Protein AF-A0A7C4WD50-F1 (afdb_monomer_lite)

Organism: NCBI:txid113653

Radius of gyration: 13.42 Å; chains: 1; bounding box: 36×22×36 Å

Foldseek 3Di:
DDDFQPVLVVLVVVLVVLLVVLLVVLAPVSLVVSLVVVVVSLVVVVVCVVVVVDDPVSNVVSQVVSVVSSVVSCVSRVNPDDPPDDD

Sequence (87 aa):
MVALNPELEEVIKIINRWFERYKEEGDEMAVEMFVDDLEYAEPYVRRLFDMGLITAEEYWQFLKYCDSLVEELKRIAGIEKIDFRFR

pLDDT: mean 90.06, std 13.39, range [42.31, 98.0]

Structure (mmCIF, N/CA/C/O backbone):
data_AF-A0A7C4WD50-F1
#
_entry.id   AF-A0A7C4WD50-F1
#
loop_
_atom_site.group_PDB
_atom_site.id
_atom_site.type_symbol
_atom_site.label_atom_id
_atom_site.label_alt_id
_atom_site.label_comp_id
_atom_site.label_asym_id
_atom_site.label_entity_id
_atom_site.label_seq_id
_atom_site.pdbx_PDB_ins_code
_atom_site.Cartn_x
_atom_site.Cartn_y
_atom_site.Cartn_z
_atom_site.occupancy
_atom_site.B_iso_or_equiv
_atom_site.auth_seq_id
_atom_site.auth_comp_id
_atom_site.auth_asym_id
_atom_site.auth_atom_id
_atom_site.pdbx_PDB_model_num
ATOM 1 N N . MET A 1 1 ? 22.611 1.115 -3.200 1.00 46.72 1 MET A N 1
ATOM 2 C CA . MET A 1 1 ? 21.143 1.258 -3.229 1.00 46.72 1 MET A CA 1
ATOM 3 C C . MET A 1 1 ? 20.784 1.787 -4.600 1.00 46.72 1 MET A C 1
ATOM 5 O O . MET A 1 1 ? 21.304 2.834 -4.964 1.00 46.72 1 MET A O 1
ATOM 9 N N . VAL A 1 2 ? 20.031 1.022 -5.387 1.00 58.78 2 VAL A N 1
ATOM 10 C CA . VAL A 1 2 ? 19.484 1.506 -6.663 1.00 58.78 2 VAL A CA 1
ATOM 11 C C . VAL A 1 2 ? 18.395 2.521 -6.312 1.00 58.78 2 VAL A C 1
ATOM 13 O O . VAL A 1 2 ? 17.626 2.267 -5.387 1.00 58.78 2 VAL A O 1
ATOM 16 N N . ALA A 1 3 ? 18.406 3.694 -6.945 1.00 70.75 3 ALA A N 1
ATOM 17 C CA . ALA A 1 3 ? 17.349 4.684 -6.756 1.00 70.75 3 ALA A CA 1
ATOM 18 C C . ALA A 1 3 ? 16.037 4.124 -7.320 1.00 70.75 3 ALA A C 1
ATOM 20 O O . ALA A 1 3 ? 16.061 3.519 -8.393 1.00 70.75 3 ALA A O 1
ATOM 21 N N . LEU A 1 4 ? 14.934 4.301 -6.590 1.00 77.75 4 LEU A N 1
ATOM 22 C CA . LEU A 1 4 ? 13.613 3.879 -7.045 1.00 77.75 4 LEU A CA 1
ATOM 23 C C . LEU A 1 4 ? 13.222 4.659 -8.300 1.00 77.75 4 LEU A C 1
ATOM 25 O O . LEU A 1 4 ? 13.650 5.796 -8.522 1.00 77.75 4 LEU A O 1
ATOM 29 N N . ASN A 1 5 ? 12.375 4.050 -9.123 1.00 91.19 5 ASN A N 1
ATOM 30 C CA . ASN A 1 5 ? 11.742 4.773 -10.212 1.00 91.19 5 ASN A CA 1
ATOM 31 C C . ASN A 1 5 ? 10.913 5.963 -9.659 1.00 91.19 5 ASN A C 1
ATOM 33 O O . ASN A 1 5 ? 10.092 5.747 -8.764 1.00 91.19 5 ASN A O 1
ATOM 37 N N . PRO A 1 6 ? 11.059 7.191 -10.198 1.00 92.44 6 PRO A N 1
ATOM 38 C CA . PRO A 1 6 ? 10.340 8.371 -9.707 1.00 92.44 6 PRO A CA 1
ATOM 39 C C . PRO A 1 6 ? 8.810 8.240 -9.703 1.00 92.44 6 PRO A C 1
ATOM 41 O O . PRO A 1 6 ? 8.152 8.787 -8.821 1.00 92.44 6 PRO A O 1
ATOM 44 N N . GLU A 1 7 ? 8.239 7.502 -10.659 1.00 93.88 7 GLU A N 1
ATOM 45 C CA . GLU A 1 7 ? 6.795 7.242 -10.715 1.00 93.88 7 GLU A CA 1
ATOM 46 C C . GLU A 1 7 ? 6.349 6.364 -9.544 1.00 93.88 7 GLU A C 1
ATOM 48 O O . GLU A 1 7 ? 5.334 6.634 -8.904 1.00 93.88 7 GLU A O 1
ATOM 53 N N . LEU A 1 8 ? 7.139 5.337 -9.217 1.00 95.12 8 LEU A N 1
ATOM 54 C CA . LEU A 1 8 ? 6.871 4.472 -8.072 1.00 95.12 8 LEU A CA 1
ATOM 55 C C . LEU A 1 8 ? 7.022 5.240 -6.751 1.00 95.12 8 LEU A C 1
ATOM 57 O O . LEU A 1 8 ? 6.196 5.079 -5.852 1.00 95.12 8 LEU A O 1
ATOM 61 N N . GLU A 1 9 ? 8.027 6.115 -6.641 1.00 95.00 9 GLU A N 1
ATOM 62 C CA . GLU A 1 9 ? 8.185 6.991 -5.474 1.00 95.00 9 GLU A CA 1
ATOM 63 C C . GLU A 1 9 ? 6.968 7.901 -5.265 1.00 95.00 9 GLU A C 1
ATOM 65 O O . GLU A 1 9 ? 6.530 8.094 -4.129 1.00 95.00 9 GLU A O 1
ATOM 70 N N . GLU A 1 10 ? 6.404 8.463 -6.335 1.00 95.44 10 GLU A N 1
ATOM 71 C CA . GLU A 1 10 ? 5.240 9.343 -6.226 1.00 95.44 10 GLU A CA 1
ATOM 72 C C . GLU A 1 10 ? 3.980 8.582 -5.798 1.00 95.44 10 GLU A C 1
ATOM 74 O O . GLU A 1 10 ? 3.247 9.048 -4.921 1.00 95.44 10 GLU A O 1
ATOM 79 N N . VAL A 1 11 ? 3.771 7.372 -6.326 1.00 96.00 11 VAL A N 1
ATOM 80 C CA . VAL A 1 11 ? 2.684 6.489 -5.873 1.00 96.00 11 VAL A CA 1
ATOM 81 C C . VAL A 1 11 ? 2.828 6.176 -4.383 1.00 96.00 11 VAL A C 1
ATOM 83 O O . VAL A 1 11 ? 1.863 6.313 -3.632 1.00 96.00 11 VAL A O 1
ATOM 86 N N . ILE A 1 12 ? 4.037 5.840 -3.922 1.00 96.62 12 ILE A N 1
ATOM 87 C CA . ILE A 1 12 ? 4.306 5.578 -2.500 1.00 96.62 12 ILE A CA 1
ATOM 88 C C . ILE A 1 12 ? 3.970 6.805 -1.639 1.00 96.62 12 ILE A C 1
ATOM 90 O O . ILE A 1 12 ? 3.376 6.660 -0.569 1.00 96.62 12 ILE A O 1
ATOM 94 N N . LYS A 1 13 ? 4.287 8.028 -2.081 1.00 97.12 13 LYS A N 1
ATOM 95 C CA . LYS A 1 13 ? 3.905 9.253 -1.349 1.00 97.12 13 LYS A CA 1
ATOM 96 C C . LYS A 1 13 ? 2.392 9.455 -1.290 1.00 97.12 13 LYS A C 1
ATOM 98 O O . LYS A 1 13 ? 1.887 9.943 -0.281 1.00 97.12 13 LYS A O 1
ATOM 103 N N . ILE A 1 14 ? 1.665 9.139 -2.361 1.00 97.12 14 ILE A N 1
ATOM 104 C CA . ILE A 1 14 ? 0.197 9.208 -2.381 1.00 97.12 14 ILE A CA 1
ATOM 105 C C . ILE A 1 14 ? -0.387 8.215 -1.370 1.00 97.12 14 ILE A C 1
ATOM 107 O O . ILE A 1 14 ? -1.155 8.632 -0.506 1.00 97.12 14 ILE A O 1
ATOM 111 N N . ILE A 1 15 ? 0.058 6.958 -1.408 1.00 98.00 15 ILE A N 1
ATOM 112 C CA . ILE A 1 15 ? -0.392 5.907 -0.485 1.00 98.00 15 ILE A CA 1
ATOM 113 C C . ILE A 1 15 ? -0.111 6.284 0.972 1.00 98.00 15 ILE A C 1
ATOM 115 O O . ILE A 1 15 ? -0.990 6.141 1.814 1.00 98.00 15 ILE A O 1
ATOM 119 N N . ASN A 1 16 ? 1.067 6.839 1.277 1.00 98.00 16 ASN A N 1
ATOM 120 C CA . ASN A 1 16 ? 1.379 7.314 2.630 1.00 98.00 16 ASN A CA 1
ATOM 121 C C . ASN A 1 16 ? 0.423 8.412 3.107 1.00 98.00 16 ASN A C 1
ATOM 123 O O . ASN A 1 16 ? 0.021 8.420 4.266 1.00 98.00 16 ASN A O 1
ATOM 127 N N . ARG A 1 17 ? 0.038 9.340 2.223 1.00 97.88 17 ARG A N 1
ATOM 128 C CA . ARG A 1 17 ? -0.936 10.384 2.572 1.00 97.88 17 ARG A CA 1
ATOM 129 C C . ARG A 1 17 ? -2.313 9.802 2.870 1.00 97.88 17 ARG A C 1
ATOM 131 O O . ARG A 1 17 ? -2.977 10.287 3.780 1.00 97.88 17 ARG A O 1
ATOM 138 N N . TRP A 1 18 ? -2.740 8.793 2.114 1.00 97.69 18 TRP A N 1
ATOM 139 C CA . TRP A 1 18 ? -3.987 8.082 2.394 1.00 97.69 18 TRP A CA 1
ATOM 140 C C . TRP A 1 18 ? -3.910 7.332 3.720 1.00 97.69 18 TRP A C 1
ATOM 142 O O . TRP A 1 18 ? -4.792 7.496 4.554 1.00 97.69 18 TRP A O 1
ATOM 152 N N . PHE A 1 19 ? -2.824 6.594 3.953 1.00 97.94 19 PHE A N 1
ATOM 153 C CA . PHE A 1 19 ? -2.612 5.847 5.188 1.00 97.94 19 PHE A CA 1
ATOM 154 C C . PHE A 1 19 ? -2.683 6.742 6.430 1.00 97.94 19 PHE A C 1
ATOM 156 O O . PHE A 1 19 ? -3.432 6.436 7.354 1.00 97.94 19 PHE A O 1
ATOM 163 N N . GLU A 1 20 ? -1.964 7.869 6.445 1.00 97.81 20 GLU A N 1
ATOM 164 C CA . GLU A 1 20 ? -2.000 8.796 7.585 1.00 97.81 20 GLU A CA 1
ATOM 165 C C . GLU A 1 20 ? -3.407 9.357 7.825 1.00 97.81 20 GLU A C 1
ATOM 167 O O . GLU A 1 20 ? -3.826 9.480 8.971 1.00 97.81 20 GLU A O 1
ATOM 172 N N . ARG A 1 21 ? -4.178 9.615 6.762 1.00 96.81 21 ARG A N 1
ATOM 173 C CA . ARG A 1 21 ? -5.572 10.051 6.891 1.00 96.81 21 ARG A CA 1
ATOM 174 C C . ARG A 1 21 ? -6.459 8.964 7.507 1.00 96.81 21 ARG A C 1
ATOM 176 O O . ARG A 1 21 ? -7.182 9.244 8.455 1.00 96.81 21 ARG A O 1
ATOM 183 N N . TYR A 1 22 ? -6.400 7.734 7.003 1.00 96.94 22 TYR A N 1
ATOM 184 C CA . TYR A 1 22 ? -7.219 6.637 7.535 1.00 96.94 22 TYR A CA 1
ATOM 185 C C . TYR A 1 22 ? -6.805 6.228 8.951 1.00 96.94 22 TYR A C 1
ATOM 187 O O . TYR A 1 22 ? -7.630 5.784 9.745 1.00 96.94 22 TYR A O 1
ATOM 195 N N . LYS A 1 23 ? -5.538 6.432 9.309 1.00 94.94 23 LYS A N 1
ATOM 196 C CA . LYS A 1 23 ? -5.024 6.234 10.665 1.00 94.94 23 LYS A CA 1
ATOM 197 C C . LYS A 1 23 ? -5.624 7.200 11.689 1.00 94.94 23 LYS A C 1
ATOM 199 O O . LYS A 1 23 ? -5.748 6.816 12.849 1.00 94.94 23 LYS A O 1
ATOM 204 N N . GLU A 1 24 ? -6.000 8.415 11.287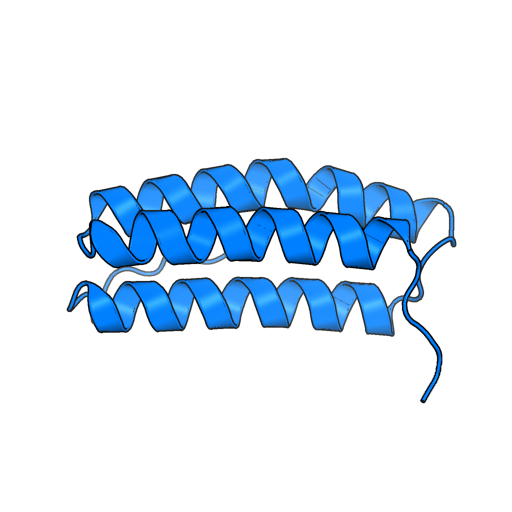 1.00 94.12 24 GLU A N 1
ATOM 205 C CA . GLU A 1 24 ? -6.728 9.351 12.158 1.00 94.12 24 GLU A CA 1
ATOM 206 C C . GLU A 1 24 ? -8.156 8.870 12.457 1.00 94.12 24 GLU A C 1
ATOM 208 O O . GLU A 1 24 ? -8.658 9.104 13.557 1.00 94.12 24 GLU A O 1
ATOM 213 N N . GLU A 1 25 ? -8.792 8.192 11.499 1.00 93.19 25 GLU A N 1
ATOM 214 C CA . GLU A 1 25 ? -10.127 7.601 11.655 1.00 93.19 25 GLU A CA 1
ATOM 215 C C . GLU A 1 25 ? -10.057 6.320 12.505 1.00 93.19 25 GLU A C 1
ATOM 217 O O . GLU A 1 25 ? -10.772 6.196 13.499 1.00 93.19 25 GLU A O 1
ATOM 222 N N . GLY A 1 26 ? -9.125 5.416 12.180 1.00 89.38 26 GLY A N 1
ATOM 223 C CA . GLY A 1 26 ? -8.727 4.304 13.046 1.00 89.38 26 GLY A CA 1
ATOM 224 C C . GLY A 1 26 ? -9.841 3.301 13.358 1.00 89.38 26 GLY A C 1
ATOM 225 O O . GLY A 1 26 ? -9.860 2.750 14.457 1.00 89.38 26 GLY A O 1
ATOM 226 N N . ASP A 1 27 ? -10.763 3.067 12.424 1.00 92.12 27 ASP A N 1
ATOM 227 C CA . ASP A 1 27 ? -11.858 2.103 12.555 1.00 92.12 27 ASP A CA 1
ATOM 228 C C . ASP A 1 27 ? -11.911 1.100 11.381 1.00 92.12 27 ASP A C 1
ATOM 230 O O . ASP A 1 27 ? -11.046 1.078 10.505 1.00 92.12 27 ASP A O 1
ATOM 234 N N . GLU A 1 28 ? -12.900 0.203 11.395 1.00 91.31 28 GLU A N 1
ATOM 235 C CA . GLU A 1 28 ? -13.080 -0.836 10.369 1.00 91.31 28 GLU A CA 1
ATOM 236 C C . GLU A 1 28 ? -13.371 -0.267 8.983 1.00 91.31 28 GLU A C 1
ATOM 238 O O . GLU A 1 28 ? -12.808 -0.749 8.001 1.00 91.31 28 GLU A O 1
ATOM 243 N N . MET A 1 29 ? -14.161 0.804 8.909 1.00 93.31 29 MET A N 1
ATOM 244 C CA . MET A 1 29 ? -14.464 1.477 7.649 1.00 93.31 29 MET A CA 1
ATOM 245 C C . MET A 1 29 ? -13.201 2.102 7.050 1.00 93.31 29 MET A C 1
ATOM 247 O O . MET A 1 29 ? -12.972 2.002 5.849 1.00 93.31 29 MET A O 1
ATOM 251 N N . ALA A 1 30 ? -12.340 2.694 7.880 1.00 94.50 30 ALA A N 1
ATOM 252 C CA . ALA A 1 30 ? -11.066 3.247 7.435 1.00 94.50 30 ALA A CA 1
ATOM 253 C C . ALA A 1 30 ? -10.147 2.171 6.829 1.00 94.50 30 ALA A C 1
ATOM 255 O O . ALA A 1 30 ? -9.460 2.427 5.840 1.00 94.50 30 ALA A O 1
ATOM 256 N N . VAL A 1 31 ? -10.150 0.954 7.389 1.00 94.62 31 VAL A N 1
ATOM 257 C CA . VAL A 1 31 ? -9.410 -0.186 6.823 1.00 94.62 31 VAL A CA 1
ATOM 258 C C . VAL A 1 31 ? -9.987 -0.604 5.472 1.00 94.62 31 VAL A C 1
ATOM 260 O O . VAL A 1 31 ? -9.214 -0.775 4.531 1.00 94.62 31 VAL A O 1
ATOM 263 N N . GLU A 1 32 ? -11.311 -0.749 5.362 1.00 93.69 32 GLU A N 1
ATOM 264 C CA . GLU A 1 32 ? -11.990 -1.104 4.104 1.00 93.69 32 GLU A CA 1
ATOM 265 C C . GLU A 1 32 ? -11.681 -0.091 2.997 1.00 93.69 32 GLU A C 1
ATOM 267 O O . GLU A 1 32 ? -11.178 -0.455 1.936 1.00 93.69 32 GLU A O 1
ATOM 272 N N . MET A 1 33 ? -11.875 1.195 3.288 1.00 95.75 33 MET A N 1
ATOM 273 C CA . MET A 1 33 ? -11.630 2.287 2.347 1.00 95.75 33 MET A CA 1
ATOM 274 C C . MET A 1 33 ? -10.162 2.363 1.911 1.00 95.75 33 MET A C 1
ATOM 276 O O . MET A 1 33 ? -9.869 2.626 0.745 1.00 95.75 33 MET A O 1
ATOM 280 N N . PHE A 1 34 ? -9.223 2.109 2.827 1.00 96.88 34 PHE A N 1
ATOM 281 C CA . PHE A 1 34 ? -7.807 2.084 2.479 1.00 96.88 34 PHE A CA 1
ATOM 282 C C . PHE A 1 34 ? -7.461 0.918 1.548 1.00 96.88 34 PHE A C 1
ATOM 284 O O . PHE A 1 34 ? -6.664 1.091 0.627 1.00 96.88 34 PHE A O 1
ATOM 291 N N . VAL A 1 35 ? -8.055 -0.260 1.758 1.00 95.50 35 VAL A N 1
ATOM 292 C CA . VAL A 1 35 ? -7.871 -1.414 0.866 1.00 95.50 35 VAL A CA 1
ATOM 293 C C . VAL A 1 35 ? -8.419 -1.104 -0.529 1.00 95.50 35 VAL A C 1
ATOM 295 O O . VAL A 1 35 ? -7.695 -1.311 -1.502 1.00 95.50 35 VAL A O 1
ATOM 298 N N . ASP A 1 36 ? -9.615 -0.521 -0.630 1.00 95.88 36 ASP A N 1
ATOM 299 C CA . ASP A 1 36 ? -10.211 -0.110 -1.910 1.00 95.88 36 ASP A CA 1
ATOM 300 C C . ASP A 1 36 ? -9.314 0.887 -2.675 1.00 95.88 36 ASP A C 1
ATOM 302 O O . ASP A 1 36 ? -9.088 0.754 -3.883 1.00 95.88 36 ASP A O 1
ATOM 306 N N . ASP A 1 37 ? -8.738 1.869 -1.974 1.00 96.56 37 ASP A N 1
ATOM 307 C CA . ASP A 1 37 ? -7.810 2.839 -2.570 1.00 96.56 37 ASP A CA 1
ATOM 308 C C . ASP A 1 37 ? -6.520 2.172 -3.082 1.00 96.56 37 ASP A C 1
ATOM 310 O O . ASP A 1 37 ? -5.998 2.527 -4.149 1.00 96.56 37 ASP A O 1
ATOM 314 N N . LEU A 1 38 ? -5.996 1.184 -2.350 1.00 96.38 38 LEU A N 1
ATOM 315 C CA . LEU A 1 38 ? -4.839 0.402 -2.785 1.00 96.38 38 LEU A CA 1
ATOM 316 C C . LEU A 1 38 ? -5.167 -0.447 -4.022 1.00 96.38 38 LEU A C 1
ATOM 318 O O . LEU A 1 38 ? -4.339 -0.526 -4.934 1.00 96.38 38 LEU A O 1
ATOM 322 N N . GLU A 1 39 ? -6.360 -1.050 -4.087 1.00 94.31 39 GLU A N 1
ATOM 3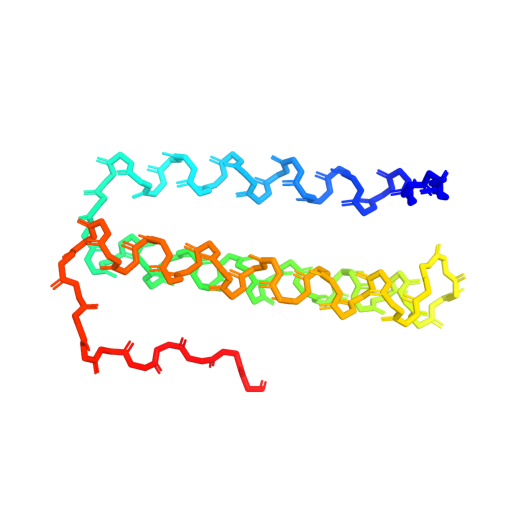23 C CA . GLU A 1 39 ? -6.811 -1.841 -5.243 1.00 94.31 39 GLU A CA 1
ATOM 324 C C . GLU A 1 39 ? -6.911 -0.976 -6.504 1.00 94.31 39 GLU A C 1
ATOM 326 O O . GLU A 1 39 ? -6.657 -1.445 -7.615 1.00 94.31 39 GLU A O 1
ATOM 331 N N . TYR A 1 40 ? -7.201 0.316 -6.347 1.00 92.50 40 TYR A N 1
ATOM 332 C CA . TYR A 1 40 ? -7.176 1.268 -7.452 1.00 92.50 40 TYR A CA 1
ATOM 333 C C . TYR A 1 40 ? -5.750 1.668 -7.879 1.00 92.50 40 TYR A C 1
ATOM 335 O O . TYR A 1 40 ? -5.500 1.938 -9.061 1.00 92.50 40 TYR A O 1
ATOM 343 N N . ALA A 1 41 ? -4.796 1.707 -6.944 1.00 93.25 41 ALA A N 1
ATOM 344 C CA . ALA A 1 41 ? -3.407 2.080 -7.215 1.00 93.25 41 ALA A CA 1
ATOM 345 C C . ALA A 1 41 ? -2.582 0.943 -7.847 1.00 93.25 41 ALA A C 1
ATOM 347 O O . ALA A 1 41 ? -1.732 1.206 -8.708 1.00 93.25 41 ALA A O 1
ATOM 348 N N . GLU A 1 42 ? -2.833 -0.312 -7.461 1.00 94.62 42 GLU A N 1
ATOM 349 C CA . GLU A 1 42 ? -2.079 -1.486 -7.925 1.00 94.62 42 GLU A CA 1
ATOM 350 C C . GLU A 1 42 ? -2.009 -1.592 -9.462 1.00 94.62 42 GLU A C 1
ATOM 352 O O . GLU A 1 42 ? -0.889 -1.700 -9.980 1.00 94.62 42 GLU A O 1
ATOM 357 N N . PRO A 1 43 ? -3.107 -1.417 -10.230 1.00 96.31 43 PRO A N 1
ATOM 358 C CA . PRO A 1 43 ? -3.061 -1.514 -11.686 1.00 96.31 43 PRO A CA 1
ATOM 359 C C . PRO A 1 43 ? -2.132 -0.491 -12.343 1.00 96.31 43 PRO A C 1
ATOM 361 O O . PRO A 1 43 ? -1.619 -0.730 -13.439 1.00 96.31 43 PRO A O 1
ATOM 364 N N . TYR A 1 44 ? -1.921 0.674 -11.722 1.00 95.88 44 TYR A N 1
ATOM 365 C CA . TYR A 1 44 ? -0.960 1.655 -12.226 1.00 95.88 44 TYR A CA 1
ATOM 366 C C . TYR A 1 44 ? 0.473 1.152 -12.063 1.00 95.88 44 TYR A C 1
ATOM 368 O O . TYR A 1 44 ? 1.237 1.154 -13.028 1.00 95.88 44 TYR A O 1
ATOM 376 N N . VAL A 1 45 ? 0.818 0.654 -10.877 1.00 96.56 45 VAL A N 1
ATOM 377 C CA . VAL A 1 45 ? 2.158 0.127 -10.595 1.00 96.56 45 VAL A CA 1
ATOM 378 C C . VAL A 1 45 ? 2.427 -1.147 -11.397 1.00 96.56 45 VAL A C 1
ATOM 380 O O . VAL A 1 45 ? 3.524 -1.320 -11.932 1.00 96.56 45 VAL A O 1
ATOM 383 N N . ARG A 1 46 ? 1.404 -1.983 -11.607 1.00 96.62 46 ARG A N 1
ATOM 384 C CA . ARG A 1 46 ? 1.487 -3.132 -12.509 1.00 96.62 46 ARG A CA 1
ATOM 385 C C . ARG A 1 46 ? 1.823 -2.722 -13.940 1.00 96.62 46 ARG A C 1
ATOM 387 O O . ARG A 1 46 ? 2.688 -3.337 -14.554 1.00 96.62 46 ARG A O 1
ATOM 394 N N . ARG A 1 47 ? 1.224 -1.643 -14.456 1.00 97.44 47 ARG A N 1
ATOM 395 C CA . ARG A 1 47 ? 1.590 -1.105 -15.779 1.00 97.44 47 ARG A CA 1
ATOM 396 C C . ARG A 1 47 ? 3.043 -0.634 -15.833 1.00 97.44 47 ARG A C 1
ATOM 398 O O . ARG A 1 47 ? 3.693 -0.855 -16.851 1.00 97.44 47 ARG A O 1
ATOM 405 N N . LEU A 1 48 ? 3.571 -0.013 -14.773 1.00 96.38 48 LEU A N 1
ATOM 406 C CA . LEU A 1 48 ? 4.993 0.359 -14.715 1.00 96.38 48 LEU A CA 1
ATOM 407 C C . LEU A 1 48 ? 5.894 -0.878 -14.840 1.00 96.38 48 LEU A C 1
ATOM 409 O O . LEU A 1 48 ? 6.893 -0.840 -15.561 1.00 96.38 48 LEU A O 1
ATOM 413 N N . PHE A 1 49 ? 5.518 -1.977 -14.181 1.00 96.81 49 PHE A N 1
ATOM 414 C CA . PHE A 1 49 ? 6.223 -3.253 -14.279 1.00 96.81 49 PHE A CA 1
ATOM 415 C C . PHE A 1 49 ? 6.114 -3.869 -15.680 1.00 96.81 49 PHE A C 1
ATOM 417 O O . PHE A 1 49 ? 7.133 -4.214 -16.274 1.00 96.81 49 PHE A O 1
ATOM 424 N N . ASP A 1 50 ? 4.907 -3.942 -16.246 1.00 97.12 50 ASP A N 1
ATOM 425 C CA . ASP A 1 50 ? 4.671 -4.527 -17.572 1.00 97.12 50 ASP A CA 1
ATOM 426 C C . ASP A 1 50 ? 5.403 -3.748 -18.689 1.00 97.12 50 ASP A C 1
ATOM 428 O O . ASP A 1 50 ? 5.815 -4.331 -19.692 1.00 97.12 50 ASP A O 1
ATOM 432 N N . MET A 1 51 ? 5.617 -2.437 -18.510 1.00 96.56 51 MET A N 1
ATOM 433 C CA . MET A 1 51 ? 6.429 -1.594 -19.403 1.00 96.56 51 MET A CA 1
ATOM 434 C C . MET A 1 51 ? 7.946 -1.713 -19.165 1.00 96.56 51 MET A C 1
ATOM 436 O O . MET A 1 51 ? 8.728 -1.109 -19.900 1.00 96.56 51 MET A O 1
ATOM 440 N N . GLY A 1 52 ? 8.379 -2.452 -18.141 1.00 95.69 52 GLY A N 1
ATOM 441 C CA . GLY A 1 52 ? 9.786 -2.591 -17.760 1.00 95.69 52 GLY A CA 1
ATOM 442 C C . GLY A 1 52 ? 10.394 -1.339 -17.119 1.00 95.69 52 GLY A C 1
ATOM 443 O O . GLY A 1 52 ? 11.616 -1.209 -17.093 1.00 95.69 52 GLY A O 1
ATOM 444 N N . LEU A 1 53 ? 9.567 -0.408 -16.626 1.00 96.06 53 LEU A N 1
ATOM 445 C CA . LEU A 1 53 ? 10.024 0.813 -15.948 1.00 96.06 53 LEU A CA 1
ATOM 446 C C . LEU A 1 53 ? 10.442 0.557 -14.498 1.00 96.06 53 LEU A C 1
ATOM 448 O O . LEU A 1 53 ? 11.250 1.313 -13.957 1.00 96.06 53 LEU A O 1
ATOM 452 N N . ILE A 1 54 ? 9.894 -0.493 -13.888 1.00 96.75 54 ILE A N 1
ATOM 453 C CA . ILE A 1 54 ? 10.318 -1.019 -12.591 1.00 96.75 54 ILE A CA 1
ATOM 454 C C . ILE A 1 54 ? 10.646 -2.502 -12.719 1.00 96.75 54 ILE A C 1
ATOM 456 O O . ILE A 1 54 ? 10.112 -3.221 -13.566 1.00 96.75 54 ILE A O 1
ATOM 460 N N . THR A 1 55 ? 11.542 -2.961 -11.863 1.00 96.12 55 THR A N 1
ATOM 461 C CA . THR A 1 55 ? 11.937 -4.361 -11.758 1.00 96.12 55 THR A CA 1
ATOM 462 C C . THR A 1 55 ? 10.868 -5.193 -11.051 1.00 96.12 55 THR A C 1
ATOM 464 O O . THR A 1 55 ? 10.020 -4.678 -10.323 1.00 96.12 55 THR A O 1
ATOM 467 N N . ALA A 1 56 ? 10.940 -6.517 -11.215 1.00 95.31 56 ALA A N 1
ATOM 468 C CA . ALA A 1 56 ? 10.098 -7.431 -10.446 1.00 95.31 56 ALA A CA 1
ATOM 469 C C . ALA A 1 56 ? 10.311 -7.259 -8.932 1.00 95.31 56 ALA A C 1
ATOM 471 O O . ALA A 1 56 ? 9.348 -7.297 -8.178 1.00 95.31 56 ALA A O 1
ATOM 472 N N . GLU A 1 57 ? 11.555 -7.039 -8.493 1.00 95.44 57 GLU A N 1
ATOM 473 C CA . GLU A 1 57 ? 11.876 -6.813 -7.079 1.00 95.44 57 GLU A CA 1
ATOM 474 C C . GLU A 1 57 ? 11.187 -5.554 -6.537 1.00 95.44 57 GLU A C 1
ATOM 476 O O . GLU A 1 57 ? 10.562 -5.613 -5.484 1.00 95.44 57 GLU A O 1
ATOM 481 N N . GLU A 1 58 ? 11.227 -4.437 -7.271 1.00 95.06 58 GLU A N 1
ATOM 482 C CA . GLU A 1 58 ? 10.521 -3.205 -6.887 1.00 95.06 58 GLU A CA 1
ATOM 483 C C . GLU A 1 58 ? 9.004 -3.413 -6.809 1.00 95.06 58 GLU A C 1
ATOM 485 O O . GLU A 1 58 ? 8.368 -2.957 -5.860 1.00 95.06 58 GLU A O 1
ATOM 490 N N . TYR A 1 59 ? 8.425 -4.144 -7.765 1.00 96.12 59 TYR A N 1
ATOM 491 C CA . TYR A 1 59 ? 7.000 -4.475 -7.752 1.00 96.12 59 TYR A CA 1
ATOM 492 C C . TYR A 1 59 ? 6.620 -5.342 -6.538 1.00 96.12 59 TYR A C 1
ATOM 494 O O . TYR A 1 59 ? 5.670 -5.028 -5.823 1.00 96.12 59 TYR A O 1
ATOM 502 N N . TRP A 1 60 ? 7.394 -6.388 -6.232 1.00 95.56 60 TRP A N 1
ATOM 503 C CA . TRP A 1 60 ? 7.158 -7.228 -5.051 1.00 95.56 60 TRP A CA 1
ATOM 504 C C . TRP A 1 60 ? 7.328 -6.462 -3.737 1.00 95.56 60 TRP A C 1
ATOM 506 O O . TRP A 1 60 ? 6.545 -6.652 -2.803 1.00 95.56 60 TRP A O 1
ATOM 516 N N . GLN A 1 61 ? 8.331 -5.585 -3.655 1.00 95.19 61 GLN A N 1
ATOM 517 C CA . GLN A 1 61 ? 8.533 -4.716 -2.498 1.00 95.19 61 GLN A CA 1
ATOM 518 C C . GLN A 1 61 ? 7.365 -3.746 -2.309 1.00 95.19 61 GLN A C 1
ATOM 520 O O . GLN A 1 61 ? 6.935 -3.548 -1.175 1.00 95.19 61 GLN A O 1
ATOM 525 N N . PHE A 1 62 ? 6.818 -3.199 -3.397 1.00 95.44 62 PHE A N 1
ATOM 526 C CA . PHE A 1 62 ? 5.623 -2.359 -3.365 1.00 95.44 62 PHE A CA 1
ATOM 527 C C . PHE A 1 62 ? 4.399 -3.104 -2.812 1.00 95.44 62 PHE A C 1
ATOM 529 O O . PHE A 1 62 ? 3.748 -2.598 -1.898 1.00 95.44 62 PHE A O 1
ATOM 536 N N . LEU A 1 63 ? 4.114 -4.317 -3.299 1.00 95.75 63 LEU A N 1
ATOM 537 C CA . LEU A 1 63 ? 2.978 -5.113 -2.811 1.00 95.75 63 LEU A CA 1
ATOM 538 C C . LEU A 1 63 ? 3.113 -5.418 -1.315 1.00 95.75 63 LEU A C 1
ATOM 540 O O . LEU A 1 63 ? 2.216 -5.130 -0.527 1.00 95.75 63 LEU A O 1
ATOM 544 N N . LYS A 1 64 ? 4.291 -5.899 -0.901 1.00 95.81 64 LYS A N 1
ATOM 545 C CA . LYS A 1 64 ? 4.584 -6.189 0.509 1.00 95.81 64 LYS A CA 1
ATOM 546 C C . LYS A 1 64 ? 4.475 -4.947 1.395 1.00 95.81 64 LYS A C 1
ATOM 548 O O . LYS A 1 64 ? 4.104 -5.044 2.564 1.00 95.81 64 LYS A O 1
ATOM 553 N N . TYR A 1 65 ? 4.846 -3.788 0.862 1.00 96.12 65 TYR A N 1
ATOM 554 C CA . TYR A 1 65 ? 4.714 -2.524 1.565 1.00 96.12 65 TYR A CA 1
ATOM 555 C C . TYR A 1 65 ? 3.240 -2.162 1.792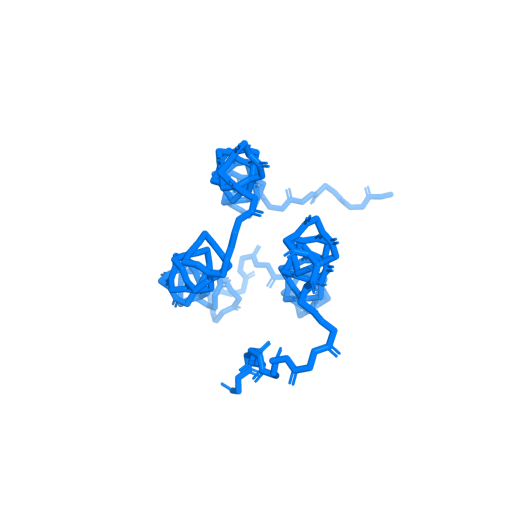 1.00 96.12 65 TYR A C 1
ATOM 557 O O . TYR A 1 65 ? 2.872 -1.862 2.927 1.00 96.12 65 TYR A O 1
ATOM 565 N N . CYS A 1 66 ? 2.392 -2.286 0.770 1.00 96.81 66 CYS A N 1
ATOM 566 C CA . CYS A 1 66 ? 0.948 -2.072 0.896 1.00 96.81 66 CYS A CA 1
ATOM 567 C C . CYS A 1 66 ? 0.324 -3.011 1.942 1.00 96.81 66 CYS A C 1
ATOM 569 O O . CYS A 1 66 ? -0.359 -2.536 2.849 1.00 96.81 66 CYS A O 1
ATOM 571 N N . ASP A 1 67 ? 0.659 -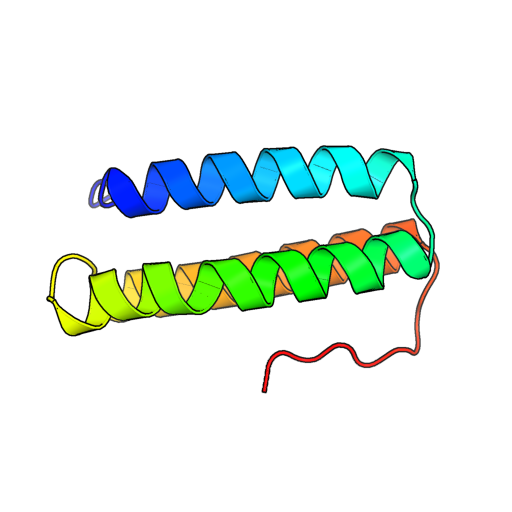4.307 1.902 1.00 94.94 67 ASP A N 1
ATOM 572 C CA . ASP A 1 67 ? 0.219 -5.281 2.913 1.00 94.94 67 ASP A CA 1
ATOM 573 C C . ASP A 1 67 ? 0.625 -4.849 4.331 1.00 94.94 67 ASP A C 1
ATOM 575 O O . ASP A 1 67 ? -0.166 -4.919 5.271 1.00 94.94 67 ASP A O 1
ATOM 579 N N . SER A 1 68 ? 1.858 -4.358 4.501 1.00 96.62 68 SER A N 1
ATOM 580 C CA . SER A 1 68 ? 2.347 -3.923 5.813 1.00 96.62 68 SER A CA 1
ATOM 581 C C . SER A 1 68 ? 1.590 -2.716 6.375 1.00 96.62 68 SER A C 1
ATOM 583 O O . SER A 1 68 ? 1.379 -2.655 7.588 1.00 96.62 68 SER A O 1
ATOM 585 N N . LEU A 1 69 ? 1.146 -1.796 5.510 1.00 96.69 69 LEU A N 1
ATOM 586 C CA . LEU A 1 69 ? 0.331 -0.647 5.903 1.00 96.69 69 LEU A CA 1
ATOM 587 C C . LEU A 1 69 ? -1.080 -1.080 6.304 1.00 96.69 69 LEU A C 1
ATOM 589 O O . LEU A 1 69 ? -1.582 -0.632 7.331 1.00 96.69 69 LEU A O 1
ATOM 593 N N . VAL A 1 70 ? -1.699 -1.995 5.552 1.00 95.50 70 VAL A N 1
ATOM 594 C CA . VAL A 1 70 ? -3.015 -2.557 5.904 1.00 95.50 70 VAL A CA 1
ATOM 595 C C . VAL A 1 70 ? -2.954 -3.257 7.264 1.00 95.50 70 VAL A C 1
ATOM 597 O O . VAL A 1 70 ? -3.808 -3.028 8.119 1.00 95.50 70 VAL A O 1
ATOM 600 N N . GLU A 1 71 ? -1.917 -4.057 7.518 1.00 94.62 71 GLU A N 1
ATOM 601 C CA . GLU A 1 71 ? -1.721 -4.720 8.813 1.00 94.62 71 GLU A CA 1
ATOM 602 C C . GLU A 1 71 ? -1.408 -3.738 9.955 1.00 94.62 71 GLU A C 1
ATOM 604 O O . GLU A 1 71 ? -1.746 -3.987 11.114 1.00 94.62 71 GLU A O 1
ATOM 609 N N . GLU A 1 72 ? -0.746 -2.613 9.681 1.00 95.38 72 GLU A N 1
ATOM 610 C CA . GLU A 1 72 ? -0.621 -1.529 10.661 1.00 95.38 72 GLU A CA 1
ATOM 611 C C . GLU A 1 72 ? -1.979 -0.889 10.964 1.00 95.38 72 GLU A C 1
ATOM 613 O O . GLU A 1 72 ? -2.328 -0.748 12.138 1.00 95.38 72 GLU A O 1
ATOM 618 N N . LEU A 1 73 ? -2.777 -0.584 9.940 1.00 95.19 73 LEU A N 1
ATOM 619 C CA . LEU A 1 73 ? -4.083 0.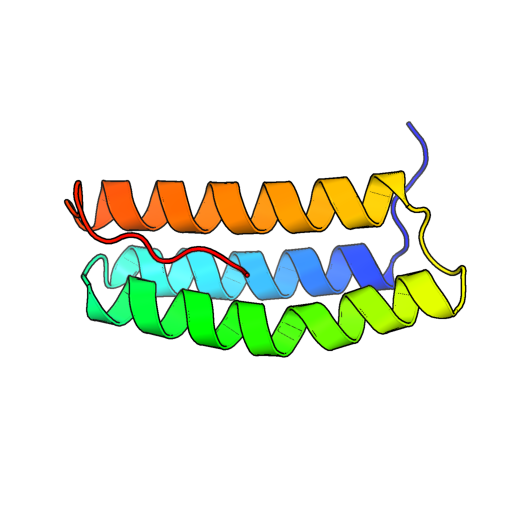048 10.109 1.00 95.19 73 LEU A CA 1
ATOM 620 C C . LEU A 1 73 ? -5.075 -0.861 10.847 1.00 95.19 73 LEU A C 1
ATOM 622 O O . LEU A 1 73 ? -5.736 -0.408 11.778 1.00 95.19 73 LEU A O 1
ATOM 626 N N . LYS A 1 74 ? -5.105 -2.164 10.533 1.00 93.38 74 LYS A N 1
ATOM 627 C CA . LYS A 1 74 ? -5.888 -3.171 11.277 1.00 93.38 74 LYS A CA 1
ATOM 628 C C . LYS A 1 74 ? -5.536 -3.187 12.764 1.00 93.38 74 LYS A C 1
ATOM 630 O O . LYS A 1 74 ? -6.427 -3.242 13.610 1.00 93.38 74 LYS A O 1
ATOM 635 N N . ARG A 1 75 ? -4.240 -3.110 13.097 1.00 93.38 75 ARG A N 1
ATOM 636 C CA . ARG A 1 75 ? -3.773 -3.046 14.492 1.00 93.38 75 ARG A CA 1
ATOM 637 C C . ARG A 1 75 ? -4.229 -1.766 15.187 1.00 93.38 75 ARG A C 1
ATOM 639 O O . ARG A 1 75 ? -4.632 -1.839 16.343 1.00 93.38 75 ARG A O 1
ATOM 646 N N . ILE A 1 76 ? -4.186 -0.627 14.496 1.00 93.50 76 ILE A N 1
ATOM 647 C CA . ILE A 1 76 ? -4.689 0.656 15.012 1.00 93.50 76 ILE A CA 1
ATOM 648 C C . ILE A 1 76 ? -6.197 0.575 15.280 1.00 93.50 76 ILE A C 1
ATOM 650 O O . ILE A 1 76 ? -6.639 0.976 16.353 1.00 93.50 76 ILE A O 1
ATOM 654 N N . ALA A 1 77 ? -6.958 -0.023 14.361 1.00 91.81 77 ALA A N 1
ATOM 655 C CA . ALA A 1 77 ? -8.404 -0.197 14.476 1.00 91.81 77 ALA A CA 1
ATOM 656 C C . ALA A 1 77 ? -8.845 -1.298 15.462 1.00 91.81 77 ALA A C 1
ATOM 658 O O . ALA A 1 77 ? -10.038 -1.484 15.695 1.00 91.81 77 ALA A O 1
ATOM 659 N N . GLY A 1 78 ? -7.910 -2.054 16.050 1.00 90.06 78 GLY A N 1
ATOM 660 C CA . GLY A 1 78 ? -8.229 -3.161 16.960 1.00 90.06 78 GLY A CA 1
ATOM 661 C C . GLY A 1 78 ? -8.872 -4.372 16.269 1.00 90.06 78 GLY A C 1
ATOM 662 O O . GLY A 1 78 ? -9.593 -5.143 16.905 1.00 90.06 78 GLY A O 1
ATOM 663 N N . ILE A 1 79 ? -8.623 -4.553 14.970 1.00 81.94 79 ILE A N 1
ATOM 664 C CA . ILE A 1 79 ? -9.214 -5.611 14.145 1.00 81.94 79 ILE A CA 1
ATOM 665 C C . ILE A 1 79 ? -8.242 -6.787 14.065 1.00 81.94 79 ILE A C 1
ATOM 667 O O . ILE A 1 79 ? -7.305 -6.796 13.274 1.00 81.94 79 ILE A O 1
ATOM 671 N N . GLU A 1 80 ? -8.475 -7.816 14.881 1.00 68.50 80 GLU A N 1
ATOM 672 C CA . GLU A 1 80 ? -7.607 -9.007 14.928 1.00 68.50 80 GLU A CA 1
ATOM 673 C C . GLU A 1 80 ? -8.032 -10.136 13.967 1.00 68.50 80 GLU A C 1
ATOM 675 O O . GLU A 1 80 ? -7.320 -11.131 13.842 1.00 68.50 80 GLU A O 1
ATOM 680 N N . LYS A 1 81 ? -9.210 -10.048 13.323 1.00 59.91 81 LYS A N 1
ATOM 681 C CA . LYS A 1 81 ? -9.842 -11.209 12.651 1.00 59.91 81 LYS A CA 1
ATOM 682 C C . LYS A 1 81 ? -10.349 -10.997 11.224 1.00 59.91 81 LYS A C 1
ATOM 684 O O . LYS A 1 81 ? -10.825 -11.970 10.638 1.00 59.91 81 LYS A O 1
ATOM 689 N N . ILE A 1 82 ? -10.272 -9.791 10.661 1.00 59.62 82 ILE A N 1
ATOM 690 C CA . ILE A 1 82 ? -10.782 -9.548 9.305 1.00 59.62 82 ILE A CA 1
ATOM 691 C C . ILE A 1 82 ? -9.650 -9.696 8.289 1.00 59.62 82 ILE A C 1
ATOM 693 O O . ILE A 1 82 ? -8.669 -8.948 8.281 1.00 59.62 82 ILE A O 1
ATOM 697 N N . ASP A 1 83 ? -9.791 -10.709 7.437 1.00 57.31 83 ASP A N 1
ATOM 698 C CA . ASP A 1 83 ? -8.828 -11.064 6.399 1.00 57.31 83 ASP A CA 1
ATOM 699 C C . ASP A 1 83 ? -9.096 -10.244 5.129 1.00 57.31 83 ASP A C 1
ATOM 701 O O . ASP A 1 83 ? -9.588 -10.760 4.129 1.00 57.31 83 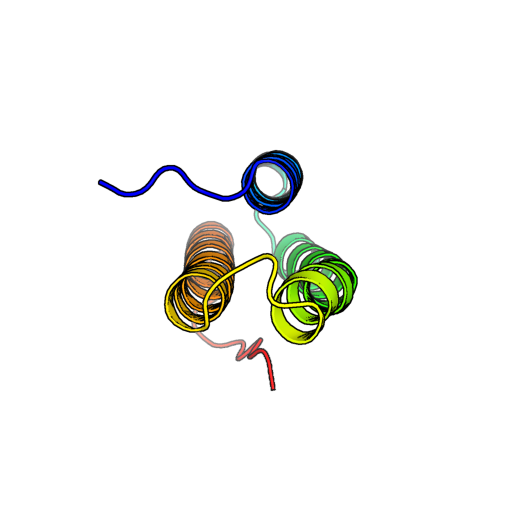ASP A O 1
ATOM 705 N N . PHE A 1 84 ? -8.779 -8.948 5.168 1.00 62.28 84 PHE A N 1
ATOM 706 C CA . PHE A 1 84 ? -8.578 -8.177 3.942 1.00 62.28 84 PHE A CA 1
ATOM 707 C C . PHE A 1 84 ? -7.242 -8.619 3.343 1.00 62.28 84 PHE A C 1
ATOM 709 O O . PHE A 1 84 ? -6.186 -8.194 3.818 1.00 62.28 84 PHE A O 1
ATOM 716 N N . ARG A 1 85 ? -7.282 -9.555 2.390 1.00 50.72 85 ARG A N 1
ATOM 717 C CA . ARG A 1 85 ? -6.125 -9.954 1.580 1.00 50.72 85 ARG A CA 1
ATOM 718 C C . ARG A 1 85 ? -6.296 -9.417 0.178 1.00 50.72 85 ARG A C 1
ATOM 720 O O . ARG A 1 85 ? -7.302 -9.724 -0.458 1.00 50.72 85 ARG A O 1
ATOM 727 N N . PHE A 1 86 ? -5.253 -8.766 -0.319 1.00 42.31 86 PHE A N 1
ATOM 728 C CA . PHE A 1 86 ? -5.015 -8.685 -1.752 1.00 42.31 86 PHE A CA 1
ATOM 729 C C . PHE A 1 86 ? -4.974 -10.111 -2.325 1.00 42.31 86 PHE A C 1
ATOM 731 O O . PHE A 1 86 ? -4.208 -10.957 -1.850 1.00 42.31 86 PHE A O 1
ATOM 738 N N . ARG A 1 87 ? -5.851 -10.407 -3.288 1.00 46.62 87 ARG A N 1
ATOM 739 C CA . ARG A 1 87 ? -5.885 -11.673 -4.035 1.00 46.62 87 ARG A CA 1
ATOM 740 C C . ARG A 1 87 ? -5.483 -11.458 -5.480 1.00 46.62 87 ARG A C 1
ATOM 742 O O . ARG A 1 87 ? -5.954 -10.467 -6.069 1.00 46.62 87 ARG A O 1
#

Secondary structure (DSSP, 8-state):
-PPPPHHHHHHHHHHHHHHHHHHHH-SHHHHHHHHHHHHHHHHHHHHHHHTTSS-HHHHHHHHHHHHHHHHHHHHHTT-SS------